Protein AF-A0A6J2U3N4-F1 (afdb_monomer_lite)

Secondary structure (DSSP, 8-state):
----------HHHHHHHHHHT-SSHHHHHHHHHTT-SSHHHHHHHHTT-PPP------SS---TTTTTPBPTTT--BSS-GGG--SPPPPTT--TTT--SSS-GGG-TT----SS--TT-

Sequence (120 aa):
MTLSREINVDDDELLDQMIEGIPLESLRVQARIQCFSDPTHMLRAFANVRLPVRPKMSDGPENKYEDNVRCANCNCRGHFANVCKKAKRERGSCYACGKLGHLVAQCPERKSVVKNNYNA

Structure (mmCIF, N/CA/C/O backbone):
data_AF-A0A6J2U3N4-F1
#
_entry.id   AF-A0A6J2U3N4-F1
#
loop_
_atom_site.group_PDB
_atom_site.id
_atom_site.type_symbol
_atom_site.label_atom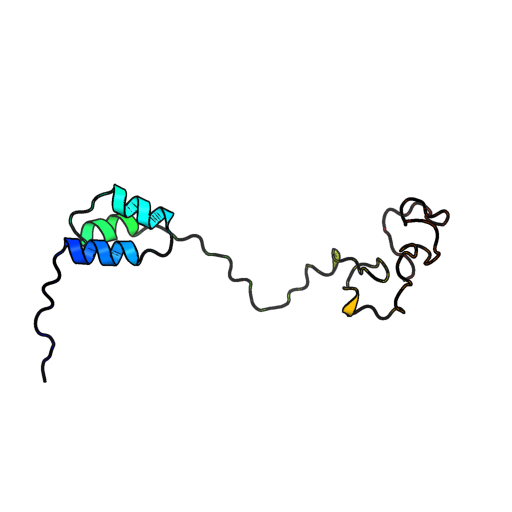_id
_atom_site.label_alt_id
_atom_site.label_comp_id
_atom_site.label_asym_id
_atom_site.label_entity_id
_atom_site.label_seq_id
_atom_site.pdbx_PDB_ins_code
_atom_site.Cartn_x
_atom_site.Cartn_y
_atom_site.Cartn_z
_atom_site.occupancy
_atom_site.B_iso_or_equiv
_atom_site.auth_seq_id
_atom_site.auth_comp_id
_atom_site.auth_asym_id
_atom_site.auth_atom_id
_atom_site.pdbx_PDB_model_num
ATOM 1 N N . MET A 1 1 ? -4.480 -12.013 -47.779 1.00 41.34 1 MET A N 1
ATOM 2 C CA . MET A 1 1 ? -4.258 -10.623 -47.336 1.00 41.34 1 MET A CA 1
ATOM 3 C C . MET A 1 1 ? -3.067 -10.616 -46.393 1.00 41.34 1 MET A C 1
ATOM 5 O O . MET A 1 1 ? -3.218 -10.914 -45.218 1.00 41.34 1 MET A O 1
ATOM 9 N N . THR A 1 2 ? -1.867 -10.401 -46.923 1.00 47.88 2 THR A N 1
ATOM 10 C CA . THR A 1 2 ? -0.619 -10.334 -46.152 1.00 47.88 2 THR A CA 1
ATOM 11 C C . THR A 1 2 ? -0.406 -8.893 -45.688 1.00 47.88 2 THR A C 1
ATOM 13 O O . THR A 1 2 ? 0.280 -8.114 -46.337 1.00 47.88 2 THR A O 1
ATOM 16 N N . LEU A 1 3 ? -1.049 -8.523 -44.576 1.00 51.03 3 LEU A N 1
ATOM 17 C CA . LEU A 1 3 ? -0.894 -7.218 -43.910 1.00 51.03 3 LEU A CA 1
ATOM 18 C C . LEU A 1 3 ? 0.307 -7.191 -42.945 1.00 51.03 3 LEU A C 1
ATOM 20 O O . LEU A 1 3 ? 0.322 -6.424 -41.993 1.00 51.03 3 LEU A O 1
ATOM 24 N N . SER A 1 4 ? 1.326 -8.018 -43.168 1.00 55.69 4 SER A N 1
ATOM 25 C CA . SER A 1 4 ? 2.580 -7.974 -42.400 1.00 55.69 4 SER A CA 1
ATOM 26 C C . SER A 1 4 ? 3.597 -7.069 -43.094 1.00 55.69 4 SER A C 1
ATOM 28 O O . SER A 1 4 ? 4.758 -7.435 -43.258 1.00 55.69 4 SER A O 1
ATOM 30 N N . ARG A 1 5 ? 3.133 -5.915 -43.585 1.00 55.25 5 ARG A N 1
ATOM 31 C CA . ARG A 1 5 ? 3.989 -4.905 -44.199 1.00 55.25 5 ARG A CA 1
ATOM 32 C C . ARG A 1 5 ? 4.690 -4.160 -43.062 1.00 55.25 5 ARG A C 1
ATOM 34 O O . ARG A 1 5 ? 4.094 -3.298 -42.431 1.00 55.25 5 ARG A O 1
ATOM 41 N N . GLU A 1 6 ? 5.914 -4.609 -42.787 1.00 60.97 6 GLU A N 1
ATOM 42 C CA . GLU A 1 6 ? 7.063 -3.808 -42.347 1.00 60.97 6 GLU A CA 1
ATOM 43 C C . GLU A 1 6 ? 6.738 -2.640 -41.402 1.00 60.97 6 GLU A C 1
ATOM 45 O O . GLU A 1 6 ? 6.713 -1.477 -41.798 1.00 60.97 6 GLU A O 1
ATOM 50 N N . ILE A 1 7 ? 6.513 -2.959 -40.123 1.00 64.69 7 ILE A N 1
ATOM 51 C CA . ILE A 1 7 ? 6.514 -1.947 -39.066 1.00 64.69 7 ILE A CA 1
ATOM 52 C C . ILE A 1 7 ? 7.969 -1.491 -38.906 1.00 64.69 7 ILE A C 1
ATOM 54 O O . ILE A 1 7 ? 8.775 -2.172 -38.276 1.00 64.69 7 ILE A O 1
ATOM 58 N N . ASN A 1 8 ? 8.322 -0.384 -39.554 1.00 64.38 8 ASN A N 1
ATOM 59 C CA . ASN A 1 8 ? 9.590 0.303 -39.345 1.00 64.38 8 ASN A CA 1
ATOM 60 C C . ASN A 1 8 ? 9.448 1.155 -38.078 1.00 64.38 8 ASN A C 1
ATOM 62 O O . ASN A 1 8 ? 9.159 2.346 -38.157 1.00 64.38 8 ASN A O 1
ATOM 66 N N . VAL A 1 9 ? 9.502 0.492 -36.920 1.00 75.88 9 VAL A N 1
ATOM 67 C CA . VAL A 1 9 ? 9.627 1.176 -35.630 1.00 75.88 9 VAL A CA 1
ATOM 68 C C . VAL A 1 9 ? 11.103 1.486 -35.460 1.00 75.88 9 VAL A C 1
ATOM 70 O O . VAL A 1 9 ? 11.925 0.572 -35.525 1.00 75.88 9 VAL A O 1
ATOM 73 N N . ASP A 1 10 ? 11.419 2.763 -35.285 1.00 84.81 10 ASP A N 1
ATOM 74 C CA . ASP A 1 10 ? 12.768 3.191 -34.940 1.00 84.81 10 ASP A CA 1
ATOM 75 C C . ASP A 1 10 ? 13.185 2.568 -33.597 1.00 84.81 10 ASP A C 1
ATOM 77 O O . ASP A 1 10 ? 12.355 2.412 -32.696 1.00 84.81 10 ASP A O 1
ATOM 81 N N . ASP A 1 11 ? 14.455 2.187 -33.456 1.00 85.69 11 ASP A N 1
ATOM 82 C CA . ASP A 1 11 ? 14.945 1.536 -32.238 1.00 85.69 11 ASP A CA 1
ATOM 83 C C . ASP A 1 11 ? 14.730 2.409 -30.985 1.00 85.69 11 ASP A C 1
ATOM 85 O O . ASP A 1 11 ? 14.480 1.865 -29.908 1.00 85.69 11 ASP A O 1
ATOM 89 N N . ASP A 1 12 ? 14.746 3.741 -31.118 1.00 85.38 12 ASP A N 1
ATOM 90 C CA . ASP A 1 12 ? 14.476 4.687 -30.027 1.00 85.38 12 ASP A CA 1
ATOM 91 C C . ASP A 1 12 ? 12.994 4.663 -29.611 1.00 85.38 12 ASP A C 1
ATOM 93 O O . ASP A 1 12 ? 12.668 4.618 -28.422 1.00 85.38 12 ASP A O 1
ATOM 97 N N . GLU A 1 13 ? 12.080 4.573 -30.585 1.00 88.06 13 GLU A N 1
ATOM 98 C CA . GLU A 1 13 ? 10.640 4.444 -30.329 1.00 88.06 13 GLU A CA 1
ATOM 99 C C . GLU A 1 13 ? 10.309 3.090 -29.682 1.00 88.06 13 GLU A C 1
ATOM 101 O O . GLU A 1 13 ? 9.501 3.010 -28.752 1.00 88.06 13 GLU A O 1
ATOM 106 N N . LEU A 1 14 ? 10.980 2.020 -30.117 1.00 89.06 14 LEU A N 1
ATOM 107 C CA . LEU A 1 14 ? 10.850 0.702 -29.502 1.00 89.06 14 LEU A CA 1
ATOM 108 C C . LEU A 1 14 ? 11.369 0.709 -28.056 1.00 89.06 14 LEU A C 1
ATOM 110 O O . LEU A 1 14 ? 10.740 0.128 -27.168 1.00 89.06 14 LEU A O 1
ATOM 114 N N . LEU A 1 15 ? 12.489 1.385 -27.798 1.00 90.50 15 LEU A N 1
ATOM 115 C CA . LEU A 1 15 ? 13.055 1.533 -26.460 1.00 90.50 15 LEU A CA 1
ATOM 116 C C . LEU A 1 15 ? 12.125 2.302 -25.518 1.00 90.50 15 LEU A C 1
ATOM 118 O O . LEU A 1 15 ? 11.925 1.854 -24.386 1.00 90.50 15 LEU A O 1
ATOM 122 N N . ASP A 1 16 ? 11.519 3.405 -25.964 1.00 89.25 16 ASP A N 1
ATOM 123 C CA . ASP A 1 16 ? 10.576 4.164 -25.135 1.00 89.25 16 ASP A CA 1
ATOM 124 C C . ASP A 1 16 ? 9.344 3.319 -24.779 1.00 89.25 16 ASP A C 1
ATOM 126 O O . ASP A 1 16 ? 9.009 3.182 -23.598 1.00 89.25 16 ASP A O 1
ATOM 130 N N . GLN A 1 17 ? 8.763 2.614 -25.756 1.00 88.62 17 GLN A N 1
ATOM 131 C CA . GLN A 1 17 ? 7.638 1.700 -25.519 1.00 88.62 17 GLN A CA 1
ATOM 132 C C . GLN A 1 17 ? 7.989 0.582 -24.520 1.00 88.62 17 GLN A C 1
ATOM 134 O O . GLN A 1 17 ? 7.182 0.225 -23.653 1.00 88.62 17 GLN A O 1
ATOM 139 N N . MET A 1 18 ? 9.207 0.033 -24.592 1.00 89.75 18 MET A N 1
ATOM 140 C CA . MET A 1 18 ? 9.684 -0.977 -23.640 1.00 89.75 18 MET A CA 1
ATOM 141 C C . MET A 1 18 ? 9.870 -0.405 -22.231 1.00 89.75 18 MET A C 1
ATOM 143 O O . MET A 1 18 ? 9.541 -1.074 -21.247 1.00 89.75 18 MET A O 1
ATOM 147 N N . ILE A 1 19 ? 10.373 0.826 -22.119 1.00 91.56 19 ILE A N 1
ATOM 148 C CA . ILE A 1 19 ? 10.546 1.527 -20.845 1.00 91.56 19 ILE A CA 1
ATOM 149 C C . ILE A 1 19 ? 9.179 1.820 -20.210 1.00 91.56 19 ILE A C 1
ATOM 151 O O . ILE A 1 19 ? 8.982 1.545 -19.022 1.00 91.56 19 ILE A O 1
ATOM 155 N N . GLU A 1 20 ? 8.206 2.317 -20.976 1.00 90.56 20 GLU A N 1
ATOM 156 C CA . GLU A 1 20 ? 6.850 2.577 -20.477 1.00 90.56 20 GLU A CA 1
ATOM 157 C C . GLU A 1 20 ? 6.181 1.309 -19.922 1.00 90.56 20 GLU A C 1
ATOM 159 O O . GLU A 1 20 ? 5.547 1.352 -18.857 1.00 90.56 20 GLU A O 1
ATOM 164 N N . GLY A 1 21 ? 6.423 0.164 -20.569 1.00 88.88 21 GLY A N 1
ATOM 165 C CA . GLY A 1 21 ? 5.928 -1.154 -20.165 1.00 88.88 21 GLY A CA 1
ATOM 166 C C . GLY A 1 21 ? 6.472 -1.695 -18.834 1.00 88.88 21 GLY A C 1
ATOM 167 O O . GLY A 1 21 ? 5.941 -2.682 -18.316 1.00 88.88 21 GLY A O 1
ATOM 168 N N . ILE A 1 22 ? 7.496 -1.075 -18.232 1.00 90.81 22 ILE A N 1
ATOM 169 C CA . ILE A 1 22 ? 8.050 -1.520 -16.946 1.00 90.81 22 ILE A CA 1
ATOM 170 C C . ILE A 1 22 ? 7.045 -1.233 -15.811 1.00 90.81 22 ILE A C 1
ATOM 172 O O . ILE A 1 22 ? 6.693 -0.076 -15.574 1.00 90.81 22 ILE A O 1
ATOM 176 N N . PRO A 1 23 ? 6.614 -2.249 -15.033 1.00 86.62 23 PRO A N 1
ATOM 177 C CA . PRO A 1 23 ? 5.559 -2.088 -14.026 1.00 86.62 23 PRO A CA 1
ATOM 178 C C . PRO A 1 23 ? 6.001 -1.334 -12.761 1.00 86.62 23 PRO A C 1
ATOM 180 O O . PRO A 1 23 ? 5.157 -0.881 -11.987 1.00 86.62 23 PRO A O 1
ATOM 183 N N . LEU A 1 24 ? 7.308 -1.231 -12.504 1.00 87.94 24 LEU A N 1
ATOM 184 C CA . LEU A 1 24 ? 7.858 -0.495 -11.365 1.00 87.94 24 LEU A CA 1
ATOM 185 C C . LEU A 1 24 ? 8.455 0.828 -11.828 1.00 87.94 24 LEU A C 1
ATOM 187 O O . LEU A 1 24 ? 9.449 0.832 -12.550 1.00 87.94 24 LEU A O 1
ATOM 191 N N . GLU A 1 25 ? 7.918 1.934 -11.312 1.00 90.38 25 GLU A N 1
ATOM 192 C CA . GLU A 1 25 ? 8.388 3.286 -11.640 1.00 90.38 25 GLU A CA 1
ATOM 193 C C . GLU A 1 25 ? 9.891 3.457 -11.385 1.00 90.38 25 GLU A C 1
ATOM 195 O O . GLU A 1 25 ? 10.608 4.016 -12.203 1.00 90.38 25 GLU A O 1
ATOM 200 N N . SER A 1 26 ? 10.413 2.906 -10.287 1.00 90.69 26 SER A N 1
ATOM 201 C CA . SER A 1 26 ? 11.844 3.004 -9.978 1.00 90.69 26 SER A CA 1
ATOM 202 C C . SER A 1 26 ? 12.727 2.346 -11.043 1.00 90.69 26 SER A C 1
ATOM 204 O O . SER A 1 26 ? 13.771 2.892 -11.388 1.00 90.69 26 SER A O 1
ATOM 206 N N . LEU A 1 27 ? 12.301 1.202 -11.591 1.00 91.19 27 LEU A N 1
ATOM 207 C CA . LEU A 1 27 ? 13.031 0.524 -12.665 1.00 91.19 27 LEU A CA 1
ATOM 208 C C . LEU A 1 27 ? 12.848 1.238 -14.007 1.00 91.19 27 LEU A C 1
ATOM 210 O O . LEU A 1 27 ? 13.787 1.284 -14.795 1.00 91.19 27 LEU A O 1
ATOM 214 N N . ARG A 1 28 ? 11.678 1.843 -14.242 1.00 93.06 28 ARG A N 1
ATOM 215 C CA . ARG A 1 28 ? 11.425 2.691 -15.411 1.00 93.06 28 ARG A CA 1
ATOM 216 C C . ARG A 1 28 ? 12.343 3.910 -15.428 1.00 93.06 28 ARG A C 1
ATOM 218 O O . ARG A 1 28 ? 13.025 4.160 -16.417 1.00 93.06 28 ARG A O 1
ATOM 225 N N . VAL A 1 29 ? 12.405 4.639 -14.316 1.00 91.94 29 VAL A N 1
ATOM 226 C CA . VAL A 1 29 ? 13.295 5.795 -14.144 1.00 91.94 29 VAL A CA 1
ATOM 227 C C . VAL A 1 29 ? 14.755 5.378 -14.315 1.00 91.94 29 VAL A C 1
ATOM 229 O O . VAL A 1 29 ? 15.507 6.058 -15.007 1.00 91.94 29 VAL A O 1
ATOM 232 N N . GLN A 1 30 ? 15.151 4.232 -13.752 1.00 91.88 30 GLN A N 1
ATOM 233 C CA . GLN A 1 30 ? 16.498 3.697 -13.936 1.00 91.88 30 GLN A CA 1
ATOM 234 C C . GLN A 1 30 ? 16.810 3.402 -15.411 1.00 91.88 30 GLN A C 1
ATOM 236 O O . GLN A 1 30 ? 17.890 3.760 -15.875 1.00 91.88 30 GLN A O 1
ATOM 241 N N . ALA A 1 31 ? 15.877 2.799 -16.153 1.00 90.94 31 ALA A N 1
ATOM 242 C CA . ALA A 1 31 ? 16.058 2.522 -17.575 1.00 90.94 31 ALA A CA 1
ATOM 243 C C . ALA A 1 31 ? 16.200 3.813 -18.404 1.00 90.94 31 ALA A C 1
ATOM 245 O O . ALA A 1 31 ? 17.068 3.875 -19.271 1.00 90.94 31 ALA A O 1
ATOM 246 N N . ARG A 1 32 ? 15.439 4.872 -18.075 1.00 91.44 32 ARG A N 1
ATOM 247 C CA . ARG A 1 32 ? 15.575 6.202 -18.706 1.00 91.44 32 ARG A CA 1
ATOM 248 C C . ARG A 1 32 ? 16.937 6.844 -18.449 1.00 91.44 32 ARG A C 1
ATOM 250 O O . ARG A 1 32 ? 17.523 7.409 -19.360 1.00 91.44 32 ARG A O 1
ATOM 257 N N . ILE A 1 33 ? 17.458 6.745 -17.225 1.00 92.38 33 ILE A N 1
ATOM 258 C CA . ILE A 1 33 ? 18.764 7.325 -16.856 1.00 92.38 33 ILE A CA 1
ATOM 259 C C . ILE A 1 33 ? 19.925 6.589 -17.540 1.00 92.38 33 ILE A C 1
ATOM 261 O O . ILE A 1 33 ? 20.969 7.182 -17.797 1.00 92.38 33 ILE A O 1
ATOM 265 N N . GLN A 1 34 ? 19.760 5.295 -17.820 1.00 89.44 34 GLN A N 1
ATOM 266 C CA . GLN A 1 34 ? 20.798 4.470 -18.436 1.00 89.44 34 GLN A CA 1
ATOM 267 C C . GLN A 1 34 ? 20.939 4.674 -19.954 1.00 89.44 34 GLN A C 1
ATOM 269 O O . GLN A 1 34 ? 21.922 4.185 -20.504 1.00 89.44 34 GLN A O 1
ATOM 274 N N . CYS A 1 35 ? 20.020 5.407 -20.602 1.00 87.44 35 CYS A N 1
ATOM 275 C CA . CYS A 1 35 ? 20.092 5.823 -22.012 1.00 87.44 35 CYS A CA 1
ATOM 276 C C . CYS A 1 35 ? 20.564 4.711 -22.969 1.00 87.44 35 CYS A C 1
ATOM 278 O O . CYS A 1 35 ? 21.555 4.873 -23.684 1.00 87.44 35 CYS A O 1
ATOM 280 N N . PHE A 1 36 ? 19.894 3.556 -22.958 1.00 88.75 36 PHE A N 1
ATOM 281 C CA . PHE A 1 36 ? 20.215 2.473 -23.890 1.00 88.75 36 PHE A CA 1
ATOM 282 C C . PHE A 1 36 ? 19.995 2.924 -25.332 1.00 88.75 36 PHE A C 1
ATOM 284 O O . PHE A 1 36 ? 19.004 3.579 -25.614 1.00 88.75 36 PHE A O 1
ATOM 291 N N . SER A 1 37 ? 20.905 2.552 -26.229 1.00 88.00 37 SER A N 1
ATOM 292 C CA . SER A 1 37 ? 20.804 2.860 -27.666 1.00 88.00 37 SER A CA 1
ATOM 293 C C . SER A 1 37 ? 20.302 1.679 -28.495 1.00 88.00 37 SER A C 1
ATOM 295 O O . SER A 1 37 ? 20.113 1.812 -29.693 1.00 88.00 37 SER A O 1
ATOM 297 N N . ASP A 1 38 ? 20.154 0.507 -27.872 1.00 91.00 38 ASP A N 1
ATOM 298 C CA . ASP A 1 38 ? 19.769 -0.723 -28.554 1.00 91.00 38 ASP A CA 1
ATOM 299 C C . ASP A 1 38 ? 18.851 -1.564 -27.645 1.00 91.00 38 ASP A C 1
ATOM 301 O O . ASP A 1 38 ? 19.193 -1.797 -26.470 1.00 91.00 38 ASP A O 1
ATOM 305 N N . PRO A 1 39 ? 17.700 -2.044 -28.149 1.00 89.44 39 PRO A N 1
ATOM 306 C CA . PRO A 1 39 ? 16.724 -2.797 -27.360 1.00 89.44 39 PRO A CA 1
ATOM 307 C C . PRO A 1 39 ? 17.303 -4.100 -26.797 1.00 89.44 39 PRO A C 1
ATOM 309 O O . PRO A 1 39 ? 16.946 -4.527 -25.693 1.00 89.44 39 PRO A O 1
ATOM 312 N N . THR A 1 40 ? 18.259 -4.723 -27.491 1.00 90.94 40 THR A N 1
ATOM 313 C CA . THR A 1 40 ? 18.887 -5.964 -27.017 1.00 90.94 40 THR A CA 1
ATOM 314 C C . THR A 1 40 ? 19.771 -5.732 -25.790 1.00 90.94 40 THR A C 1
ATOM 316 O O . THR A 1 40 ? 19.793 -6.555 -24.867 1.00 90.94 40 THR A O 1
ATOM 319 N N . HIS A 1 41 ? 20.456 -4.586 -25.730 1.00 91.12 41 HIS A N 1
ATOM 320 C CA . HIS A 1 41 ? 21.272 -4.197 -24.581 1.00 91.12 41 HIS A CA 1
ATOM 321 C C . HIS A 1 41 ? 20.411 -3.923 -23.348 1.00 91.12 41 HIS A C 1
ATOM 323 O O . HIS A 1 41 ? 20.762 -4.364 -22.250 1.00 91.12 41 HIS A O 1
ATOM 329 N N . MET A 1 42 ? 19.264 -3.266 -23.536 1.00 89.88 42 MET A N 1
ATOM 330 C CA . MET A 1 42 ? 18.294 -3.005 -22.472 1.00 89.88 42 MET A CA 1
ATOM 331 C C . MET A 1 42 ? 17.738 -4.318 -21.895 1.00 89.88 42 MET A C 1
ATOM 333 O O . MET A 1 42 ? 17.802 -4.542 -20.683 1.00 89.88 42 MET A O 1
ATOM 337 N N . LEU A 1 43 ? 17.326 -5.259 -22.754 1.00 89.06 43 LEU A N 1
ATOM 338 C CA . LEU A 1 43 ? 16.877 -6.590 -22.326 1.00 89.06 43 LEU A CA 1
ATOM 339 C C . LEU A 1 43 ? 17.951 -7.346 -21.537 1.00 89.06 43 LEU A C 1
ATOM 341 O O . LEU A 1 43 ? 17.659 -7.952 -20.505 1.00 89.06 43 LEU A O 1
ATOM 345 N N . ARG A 1 44 ? 19.209 -7.290 -21.985 1.00 91.88 44 ARG A N 1
ATOM 346 C CA . ARG A 1 44 ? 20.324 -7.953 -21.299 1.00 91.88 44 ARG A CA 1
ATOM 347 C C . ARG A 1 44 ? 20.610 -7.341 -19.927 1.00 91.88 44 ARG A C 1
ATOM 349 O O . ARG A 1 44 ? 20.879 -8.086 -18.986 1.00 91.88 44 ARG A O 1
ATOM 356 N N . ALA A 1 45 ? 20.546 -6.015 -19.804 1.00 88.62 45 ALA A N 1
ATOM 357 C CA . ALA A 1 45 ? 20.784 -5.312 -18.545 1.00 88.62 45 ALA A CA 1
ATOM 358 C C . ALA A 1 45 ? 19.727 -5.654 -17.481 1.00 88.62 45 ALA A C 1
ATOM 360 O O . ALA A 1 45 ? 20.058 -5.802 -16.304 1.00 88.62 45 ALA A O 1
ATOM 361 N N . PHE A 1 46 ? 18.472 -5.849 -17.896 1.00 88.94 46 PHE A N 1
ATOM 362 C CA . PHE A 1 46 ? 17.357 -6.145 -16.993 1.00 88.94 46 PHE A CA 1
ATOM 363 C C . PHE A 1 46 ? 17.010 -7.639 -16.881 1.00 88.94 46 PHE A C 1
ATOM 365 O O . PHE A 1 46 ? 16.158 -7.997 -16.070 1.00 88.94 46 PHE A O 1
ATOM 372 N N . ALA A 1 47 ? 17.702 -8.529 -17.602 1.00 89.38 47 ALA A N 1
ATOM 373 C CA . ALA A 1 47 ? 17.400 -9.966 -17.658 1.00 89.38 47 ALA A CA 1
ATOM 374 C C . ALA A 1 47 ? 17.338 -10.662 -16.283 1.00 89.38 47 ALA A C 1
ATOM 376 O O . ALA A 1 47 ? 16.573 -11.605 -16.093 1.00 89.38 47 ALA A O 1
ATOM 377 N N . ASN A 1 48 ? 18.128 -10.190 -15.315 1.00 89.31 48 ASN A N 1
ATOM 378 C CA . ASN A 1 48 ? 18.200 -10.761 -13.965 1.00 89.31 48 ASN A CA 1
ATOM 379 C C . ASN A 1 48 ? 17.462 -9.931 -12.905 1.00 89.31 48 ASN A C 1
ATOM 381 O O . ASN A 1 48 ? 17.499 -10.270 -11.719 1.00 89.31 48 ASN A O 1
ATOM 385 N N . VAL A 1 49 ? 16.798 -8.842 -13.298 1.00 86.38 49 VAL A N 1
ATOM 386 C CA . VAL A 1 49 ? 16.060 -7.994 -12.364 1.00 86.38 49 VAL A CA 1
ATOM 387 C C . VAL A 1 49 ? 14.775 -8.708 -11.967 1.00 86.38 49 VAL A C 1
ATOM 389 O O . VAL A 1 49 ? 13.861 -8.908 -12.763 1.00 86.38 49 VAL A O 1
ATOM 392 N N . ARG A 1 50 ? 14.701 -9.109 -10.698 1.00 85.00 50 ARG A N 1
ATOM 393 C CA . ARG A 1 50 ? 13.505 -9.725 -10.128 1.00 85.00 50 ARG A CA 1
ATOM 394 C C . ARG A 1 50 ? 12.624 -8.650 -9.520 1.00 85.00 50 ARG A C 1
ATOM 396 O O . ARG A 1 50 ? 13.027 -7.968 -8.581 1.00 85.00 50 ARG A O 1
ATOM 403 N N . LEU A 1 51 ? 11.403 -8.536 -10.030 1.00 81.19 51 LEU A N 1
ATOM 404 C CA . LEU A 1 51 ? 10.381 -7.723 -9.385 1.00 81.19 51 LEU A CA 1
ATOM 405 C C . LEU A 1 51 ? 10.086 -8.319 -7.997 1.00 81.19 51 LEU A C 1
ATOM 407 O O . LEU A 1 51 ? 10.030 -9.547 -7.863 1.00 81.19 51 LEU A O 1
ATOM 411 N N . PRO A 1 52 ? 9.881 -7.487 -6.962 1.00 77.81 52 PRO A N 1
ATOM 412 C CA . PRO A 1 52 ? 9.432 -7.979 -5.680 1.00 77.81 52 PRO A CA 1
ATOM 413 C C . PRO A 1 52 ? 8.078 -8.647 -5.902 1.00 77.81 52 PRO A C 1
ATOM 415 O O . PRO A 1 52 ? 7.113 -8.019 -6.345 1.00 77.81 52 PRO A O 1
ATOM 418 N N . VAL A 1 53 ? 8.018 -9.945 -5.612 1.00 76.00 53 VAL A N 1
ATOM 419 C CA . VAL A 1 53 ? 6.756 -10.671 -5.571 1.00 76.00 53 VAL A CA 1
ATOM 420 C C . VAL A 1 53 ? 5.949 -10.011 -4.465 1.00 76.00 53 VAL A C 1
ATOM 422 O O . VAL A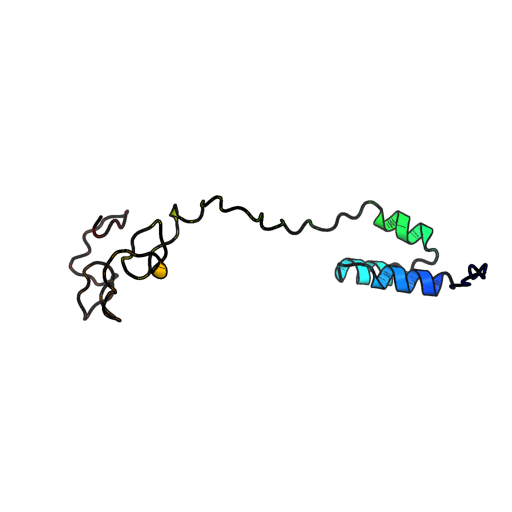 1 53 ? 6.262 -10.171 -3.286 1.00 76.00 53 VAL A O 1
ATOM 425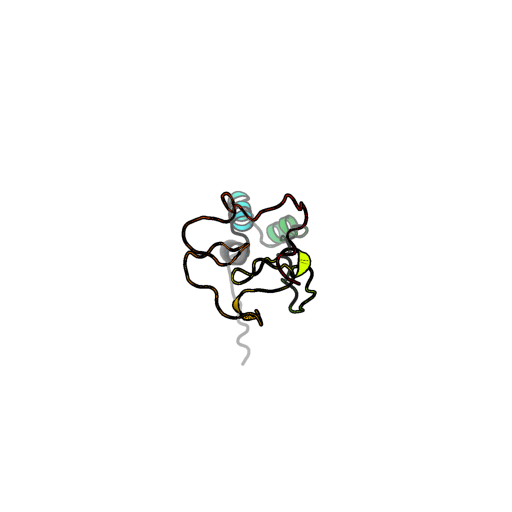 N N . ARG A 1 54 ? 4.917 -9.239 -4.828 1.00 65.56 54 ARG A N 1
ATOM 426 C CA . ARG A 1 54 ? 3.873 -8.920 -3.856 1.00 65.56 54 ARG A CA 1
ATOM 427 C C . ARG A 1 54 ? 3.361 -10.277 -3.390 1.00 65.56 54 ARG A C 1
ATOM 429 O O . ARG A 1 54 ? 2.939 -11.046 -4.260 1.00 65.56 54 ARG A O 1
ATOM 436 N N . PRO A 1 55 ? 3.447 -10.622 -2.094 1.00 60.53 55 PRO A N 1
ATOM 437 C CA . PRO A 1 55 ? 2.860 -11.864 -1.633 1.00 60.53 55 PRO A CA 1
ATOM 438 C C . PRO A 1 55 ? 1.406 -11.821 -2.086 1.00 60.53 55 PRO A C 1
ATOM 440 O O . PRO A 1 55 ? 0.667 -10.903 -1.720 1.00 60.53 55 PRO A O 1
ATOM 443 N N . LYS A 1 56 ? 1.022 -12.750 -2.971 1.00 57.81 56 LYS A N 1
ATOM 444 C CA . LYS A 1 56 ? -0.391 -12.967 -3.240 1.00 57.81 56 LYS A CA 1
ATOM 445 C C . LYS A 1 56 ? -0.976 -13.289 -1.877 1.00 57.81 56 LYS A C 1
ATOM 447 O O . LYS A 1 56 ? -0.557 -14.263 -1.256 1.00 57.81 56 LYS A O 1
ATOM 452 N N . MET A 1 57 ? -1.846 -12.412 -1.386 1.00 55.56 57 MET A N 1
ATOM 453 C CA . MET A 1 57 ? -2.709 -12.725 -0.260 1.00 55.56 57 MET A CA 1
ATOM 454 C C . MET A 1 57 ? -3.439 -13.982 -0.715 1.00 55.56 57 MET A C 1
ATOM 456 O O . MET A 1 57 ? -4.216 -13.922 -1.660 1.00 55.56 57 MET A O 1
ATOM 460 N N . SER A 1 58 ? -3.036 -15.136 -0.197 1.00 56.47 58 SER A N 1
ATOM 461 C CA . SER A 1 58 ? -3.621 -16.402 -0.591 1.00 56.47 58 SER A CA 1
ATOM 462 C C . SER A 1 58 ? -5.099 -16.341 -0.242 1.00 56.47 58 SER A C 1
ATOM 464 O O . SER A 1 58 ? -5.448 -16.187 0.929 1.00 56.47 58 SER A O 1
ATOM 466 N N . ASP A 1 59 ? -5.949 -16.447 -1.257 1.00 60.31 59 ASP A N 1
ATOM 467 C CA . ASP A 1 59 ? -7.352 -16.800 -1.116 1.00 60.31 59 ASP A CA 1
ATOM 468 C C . ASP A 1 59 ? -7.441 -18.159 -0.391 1.00 60.31 59 ASP A C 1
ATOM 470 O O . ASP A 1 59 ? -7.309 -19.219 -0.998 1.00 60.31 59 ASP A O 1
ATOM 474 N N . GLY A 1 60 ? -7.581 -18.129 0.938 1.00 51.59 60 GLY A N 1
ATOM 475 C CA . GLY A 1 60 ? -7.725 -19.313 1.789 1.00 51.59 60 GLY A CA 1
ATOM 476 C C . GLY A 1 60 ? -7.651 -18.961 3.283 1.00 51.59 60 GLY A C 1
ATOM 477 O O . GLY A 1 60 ? -6.660 -18.365 3.709 1.00 51.59 60 GLY A O 1
ATOM 478 N N . PRO A 1 61 ? -8.671 -19.289 4.105 1.00 52.44 61 PRO A N 1
ATOM 479 C CA . PRO A 1 61 ? -8.754 -18.829 5.483 1.00 52.44 61 PRO A CA 1
ATOM 480 C C . PRO A 1 61 ? -7.937 -19.751 6.392 1.00 52.44 61 PRO A C 1
ATOM 482 O O . PRO A 1 61 ? -8.482 -20.631 7.052 1.00 52.44 61 PRO A O 1
ATOM 485 N N . GLU A 1 62 ? -6.621 -19.561 6.461 1.00 51.78 62 GLU A N 1
ATOM 486 C CA . GLU A 1 62 ? -5.858 -20.115 7.580 1.00 51.78 62 GLU A CA 1
ATOM 487 C C . GLU A 1 62 ? -5.906 -19.105 8.731 1.00 51.78 62 GLU A C 1
ATOM 489 O O . GLU A 1 62 ? -5.180 -18.111 8.773 1.00 51.78 62 GLU A O 1
ATOM 494 N N . ASN A 1 63 ? -6.863 -19.338 9.629 1.00 57.59 63 ASN A N 1
ATOM 495 C CA . ASN A 1 63 ? -7.342 -18.438 10.675 1.00 57.59 63 ASN A CA 1
ATOM 496 C C . ASN A 1 63 ? -6.336 -18.240 11.831 1.00 57.59 63 ASN A C 1
ATOM 498 O O . ASN A 1 63 ? -6.647 -18.401 13.006 1.00 57.59 63 ASN A O 1
ATOM 502 N N . LYS A 1 64 ? -5.092 -17.860 11.523 1.00 52.66 64 LYS A N 1
ATOM 503 C CA . LYS A 1 64 ? -4.063 -17.523 12.525 1.00 52.66 64 LYS A CA 1
ATOM 504 C C . LYS A 1 64 ? -4.293 -16.163 13.196 1.00 52.66 64 LYS A C 1
ATOM 506 O O . LYS A 1 64 ? -3.587 -15.820 14.141 1.00 52.66 64 LYS A O 1
ATOM 511 N N . TYR A 1 65 ? -5.290 -15.397 12.741 1.00 52.75 65 TYR A N 1
ATOM 512 C CA . TYR A 1 65 ? -5.662 -14.102 13.321 1.00 52.75 65 TYR A CA 1
ATOM 513 C C . TYR A 1 65 ? -6.768 -14.188 14.389 1.00 52.75 65 TYR A C 1
ATOM 515 O O . TYR A 1 65 ? -7.028 -13.196 15.073 1.00 52.75 65 TYR A O 1
ATOM 523 N N . GLU A 1 66 ? -7.388 -15.358 14.592 1.00 57.69 66 GLU A N 1
ATOM 524 C CA . GLU A 1 66 ? -8.427 -15.527 15.619 1.00 57.69 66 GLU A CA 1
ATOM 525 C C . GLU A 1 66 ? -7.875 -15.486 17.048 1.00 57.69 66 GLU A C 1
ATOM 527 O O . GLU A 1 66 ? -8.553 -15.002 17.950 1.00 57.69 66 GLU A O 1
ATOM 532 N N . ASP A 1 67 ? -6.624 -15.882 17.284 1.00 61.28 67 ASP A N 1
ATOM 533 C CA . ASP A 1 67 ? -6.088 -15.892 18.654 1.00 61.28 67 ASP A CA 1
ATOM 534 C C . ASP A 1 67 ? -5.848 -14.473 19.220 1.00 61.28 67 ASP A C 1
ATOM 536 O O . ASP A 1 67 ? -6.026 -14.216 20.417 1.00 61.28 67 ASP A O 1
ATOM 540 N N . ASN A 1 68 ? -5.512 -13.508 18.352 1.00 69.19 68 ASN A N 1
ATOM 541 C CA . ASN A 1 68 ? -5.208 -12.132 18.762 1.00 69.19 68 ASN A CA 1
ATOM 542 C C . ASN A 1 68 ? -6.357 -11.136 18.560 1.00 69.19 68 ASN A C 1
ATOM 544 O O . ASN A 1 68 ? -6.306 -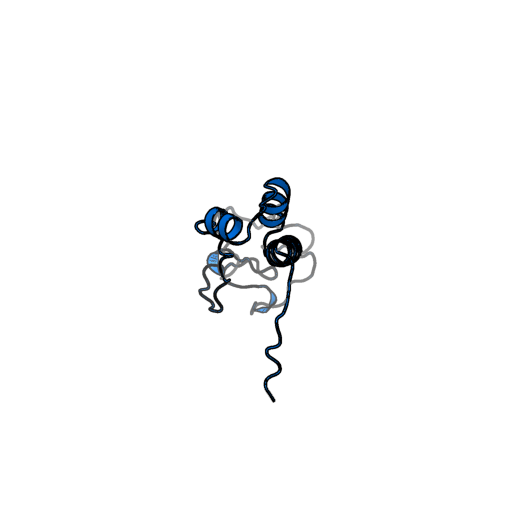10.040 19.128 1.00 69.19 68 ASN A O 1
ATOM 548 N N . VAL A 1 69 ? -7.411 -11.485 17.814 1.00 83.12 69 VAL A N 1
ATOM 549 C CA . VAL A 1 69 ? -8.584 -10.610 17.696 1.00 83.12 69 VAL A CA 1
ATOM 550 C C . VAL A 1 69 ? -9.372 -10.598 19.004 1.00 83.12 69 VAL A C 1
ATOM 552 O O . VAL A 1 69 ? -9.745 -11.644 19.530 1.00 83.12 69 VAL A O 1
ATOM 555 N N . ARG A 1 70 ? -9.650 -9.401 19.537 1.00 84.25 70 ARG A N 1
ATOM 556 C CA . ARG A 1 70 ? -10.561 -9.208 20.673 1.00 84.25 70 ARG A CA 1
ATOM 557 C C . ARG A 1 70 ? -11.899 -8.659 20.206 1.00 84.25 70 ARG A C 1
ATOM 559 O O . ARG A 1 70 ? -11.970 -7.658 19.497 1.00 84.25 70 ARG A O 1
ATOM 566 N N . CYS A 1 71 ? -12.969 -9.273 20.681 1.00 85.88 71 CYS A N 1
ATOM 567 C CA . CYS A 1 71 ? -14.328 -8.852 20.410 1.00 85.88 71 CYS A CA 1
ATOM 568 C C . CYS A 1 71 ? -14.636 -7.497 21.070 1.00 85.88 71 CYS A C 1
ATOM 570 O O . CYS A 1 71 ? -14.570 -7.366 22.289 1.00 85.88 71 CYS A O 1
ATOM 572 N N . ALA A 1 72 ? -15.069 -6.496 20.298 1.00 86.06 72 ALA A N 1
ATOM 573 C CA . ALA A 1 72 ? -15.445 -5.179 20.835 1.00 86.06 72 ALA A CA 1
ATOM 574 C C . ALA A 1 72 ? -16.764 -5.173 21.647 1.00 86.06 72 ALA A C 1
ATOM 576 O O . ALA A 1 72 ? -17.108 -4.165 22.267 1.00 86.06 72 ALA A O 1
ATOM 577 N N . ASN A 1 73 ? -17.513 -6.281 21.649 1.00 86.38 73 ASN A N 1
ATOM 578 C CA . ASN A 1 73 ? -18.721 -6.427 22.461 1.00 86.38 73 ASN A CA 1
ATOM 579 C C . ASN A 1 73 ? -18.420 -7.042 23.838 1.00 86.38 73 ASN A C 1
ATOM 581 O O . ASN A 1 73 ? -18.842 -6.507 24.854 1.00 86.38 73 ASN A O 1
ATOM 585 N N . CYS A 1 74 ? -17.670 -8.146 23.889 1.00 82.94 74 CYS A N 1
ATOM 586 C CA . CYS A 1 74 ? -17.443 -8.899 25.129 1.00 82.94 74 CYS A CA 1
ATOM 587 C C . CYS A 1 74 ? -15.984 -8.964 25.593 1.00 82.94 74 CYS A C 1
ATOM 589 O O . CYS A 1 74 ? -15.703 -9.557 26.628 1.00 82.94 74 CYS A O 1
ATOM 591 N N . ASN A 1 75 ? -15.054 -8.383 24.831 1.00 80.88 75 ASN A N 1
ATOM 592 C CA . ASN A 1 75 ? -13.615 -8.359 25.103 1.00 80.88 75 ASN A CA 1
ATOM 593 C C . ASN A 1 75 ? -12.929 -9.743 25.161 1.00 80.88 75 ASN A C 1
ATOM 595 O O . ASN A 1 75 ? -11.760 -9.828 25.545 1.00 80.88 75 ASN A O 1
ATOM 599 N N . CYS A 1 76 ? -13.623 -10.815 24.762 1.00 77.19 76 CYS A N 1
ATOM 600 C CA . CYS A 1 76 ? -13.059 -12.155 24.590 1.00 77.19 76 CYS A CA 1
ATOM 601 C C . CYS A 1 76 ? -12.215 -12.234 23.310 1.00 77.19 76 CYS A C 1
ATOM 603 O O . CYS A 1 76 ? -12.448 -11.485 22.359 1.00 77.19 76 CYS A O 1
ATOM 605 N N . ARG A 1 77 ? -11.253 -13.160 23.280 1.00 83.50 77 ARG A N 1
ATOM 606 C CA . ARG A 1 77 ? -10.457 -13.471 22.083 1.00 83.50 77 ARG A CA 1
ATOM 607 C C . ARG A 1 77 ? -11.189 -14.469 21.175 1.00 83.50 77 ARG A C 1
ATOM 609 O O . ARG A 1 77 ? -12.190 -15.048 21.600 1.00 83.50 77 ARG A O 1
ATOM 616 N N . GLY A 1 78 ? -10.726 -14.664 19.944 1.00 83.56 78 GLY A N 1
ATOM 617 C CA . GLY A 1 78 ? -11.267 -15.699 19.052 1.00 83.56 78 GLY A CA 1
ATOM 618 C C . GLY A 1 78 ? -12.369 -15.241 18.101 1.00 83.56 78 GLY A C 1
ATOM 619 O O . GLY A 1 78 ? -12.765 -16.017 17.245 1.00 83.56 78 GLY A O 1
ATOM 620 N N . HIS A 1 79 ? -12.914 -14.026 18.244 1.00 86.12 79 HIS A N 1
ATOM 621 C CA . HIS A 1 79 ? -13.994 -13.551 17.372 1.00 86.12 79 HIS A CA 1
ATOM 622 C C . HIS A 1 79 ? -14.129 -12.022 17.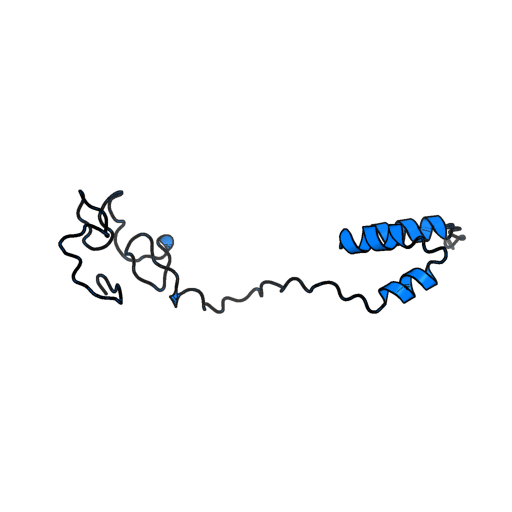328 1.00 86.12 79 HIS A C 1
ATOM 624 O O . HIS A 1 79 ? -13.717 -11.301 18.239 1.00 86.12 79 HIS A O 1
ATOM 630 N N . PHE A 1 80 ? -14.790 -11.527 16.279 1.00 87.00 80 PHE A N 1
ATOM 631 C CA . PHE A 1 80 ? -15.192 -10.126 16.132 1.00 87.00 80 PHE A CA 1
ATOM 632 C C . PHE A 1 80 ? -16.561 -9.850 16.772 1.00 87.00 80 PHE A C 1
ATOM 634 O O . PHE A 1 80 ? -17.382 -10.751 16.937 1.00 87.00 80 PHE A O 1
ATOM 641 N N . ALA A 1 81 ? -16.858 -8.577 17.061 1.00 85.81 81 ALA A N 1
ATOM 642 C CA . ALA A 1 81 ? -18.145 -8.161 17.634 1.00 85.81 81 ALA A CA 1
ATOM 643 C C . ALA A 1 81 ? -19.364 -8.577 16.793 1.00 85.81 81 ALA A C 1
ATOM 645 O O . ALA A 1 81 ? -20.414 -8.869 17.359 1.00 85.81 81 ALA A O 1
ATOM 646 N N . ASN A 1 82 ? -19.205 -8.673 15.471 1.00 85.69 82 ASN A N 1
ATOM 647 C CA . ASN A 1 82 ? -20.270 -9.078 14.552 1.00 85.69 82 ASN A CA 1
ATOM 648 C C . ASN A 1 82 ? -20.651 -10.564 14.677 1.00 85.69 82 ASN A C 1
ATOM 650 O O . ASN A 1 82 ? -21.776 -10.924 14.359 1.00 85.69 82 ASN A O 1
ATOM 654 N N . VAL A 1 83 ? -19.736 -11.412 15.160 1.00 85.81 83 VAL A N 1
ATOM 655 C CA . VAL A 1 83 ? -19.942 -12.863 15.361 1.00 85.81 83 VAL A CA 1
ATOM 656 C C . VAL A 1 83 ? -20.196 -13.178 16.847 1.00 85.81 83 VAL A C 1
ATOM 658 O O . VAL A 1 83 ? -20.313 -14.329 17.262 1.00 85.81 83 VAL A O 1
ATOM 661 N N . CYS A 1 84 ? -20.275 -12.151 17.697 1.00 86.00 84 CYS A N 1
ATOM 662 C CA . CYS A 1 84 ? -20.442 -12.334 19.130 1.00 86.00 84 CYS A CA 1
ATOM 663 C C . CYS A 1 84 ? -21.850 -12.846 19.460 1.00 86.00 84 CYS A C 1
ATOM 665 O O . CYS A 1 84 ? -22.843 -12.190 19.163 1.00 86.00 84 CYS A O 1
ATOM 667 N N . LYS A 1 85 ? -21.927 -13.990 20.148 1.00 86.56 85 LYS A N 1
ATOM 668 C CA . LYS A 1 85 ? -23.194 -14.587 20.609 1.00 86.56 85 LYS A CA 1
ATOM 669 C C . LYS A 1 85 ? -23.783 -13.903 21.852 1.00 86.56 85 LYS A C 1
ATOM 671 O O . LYS A 1 85 ? -24.919 -14.179 22.221 1.00 86.56 85 LYS A O 1
ATOM 676 N N . LYS A 1 86 ? -23.012 -13.044 22.529 1.00 83.38 86 LYS A N 1
ATOM 677 C CA . LYS A 1 86 ? -23.465 -12.313 23.723 1.00 83.38 86 LYS A CA 1
ATOM 678 C C . LYS A 1 86 ? -24.329 -11.119 23.321 1.00 83.38 86 LYS A C 1
ATOM 680 O O . LYS A 1 86 ? -24.101 -10.513 22.275 1.00 83.38 86 LYS A O 1
ATOM 685 N N . ALA A 1 87 ? -25.271 -10.748 24.189 1.00 85.81 87 ALA A N 1
ATOM 686 C CA . ALA A 1 87 ? -26.096 -9.557 24.008 1.00 85.81 87 ALA A CA 1
ATOM 687 C C . ALA A 1 87 ? -25.231 -8.309 23.756 1.00 85.81 87 ALA A C 1
ATOM 689 O O . ALA A 1 87 ? -24.107 -8.200 24.261 1.00 85.81 87 ALA A O 1
ATOM 690 N N . LYS A 1 88 ? -25.746 -7.372 22.952 1.00 85.81 88 LYS A N 1
ATOM 691 C CA . LYS A 1 88 ? -25.053 -6.110 22.677 1.00 85.81 88 LYS A CA 1
ATOM 692 C C . LYS A 1 88 ? -24.901 -5.335 23.981 1.00 85.81 88 LYS A C 1
ATOM 694 O O . LYS A 1 88 ? -25.893 -5.054 24.647 1.00 85.81 88 LYS A O 1
ATOM 699 N N . ARG A 1 89 ? -23.665 -4.983 24.328 1.00 86.44 89 ARG A N 1
ATOM 700 C CA . ARG A 1 89 ? -23.387 -4.125 25.477 1.00 86.44 89 ARG A CA 1
ATOM 701 C C . ARG A 1 89 ? -23.972 -2.735 25.249 1.00 86.44 89 ARG A C 1
ATOM 703 O O . ARG A 1 89 ? -23.984 -2.227 24.123 1.00 86.44 89 ARG A O 1
ATOM 710 N N . GLU A 1 90 ? -24.371 -2.088 26.331 1.00 86.69 90 GLU A N 1
ATOM 711 C CA . GLU A 1 90 ? -24.733 -0.679 26.287 1.00 86.69 90 GLU A CA 1
ATOM 712 C C . GLU A 1 90 ? -23.511 0.174 25.916 1.00 86.69 90 GLU A C 1
ATOM 714 O O . GLU A 1 90 ? -22.383 -0.077 26.363 1.00 86.69 90 GLU A O 1
ATOM 719 N N . ARG A 1 91 ? -23.701 1.176 25.055 1.00 84.94 91 ARG A N 1
ATOM 720 C CA . ARG A 1 91 ? -22.600 2.048 24.628 1.00 84.94 91 ARG A CA 1
ATOM 721 C C . ARG A 1 91 ? -22.070 2.820 25.838 1.00 84.94 91 ARG A C 1
ATOM 723 O O . ARG A 1 91 ? -22.836 3.409 26.583 1.00 84.94 91 ARG A O 1
ATOM 730 N N . GLY A 1 92 ? -20.752 2.811 26.024 1.00 84.62 92 GLY A N 1
ATOM 731 C CA . GLY A 1 92 ? -20.104 3.459 27.174 1.00 84.62 92 GLY A CA 1
ATOM 732 C C . GLY A 1 92 ? -20.038 2.613 28.452 1.00 84.62 92 GLY A C 1
ATOM 733 O O . GLY A 1 92 ? -19.402 3.036 29.411 1.00 84.62 92 GLY A O 1
ATOM 734 N N . SER A 1 93 ? -20.606 1.403 28.462 1.00 87.75 93 SER A N 1
ATOM 735 C CA . SER A 1 93 ? -20.422 0.457 29.572 1.00 87.75 93 SER A CA 1
ATOM 736 C C . SER A 1 93 ? -19.007 -0.129 29.615 1.00 87.75 93 SER A C 1
ATOM 738 O O . SER A 1 93 ? -18.337 -0.287 28.585 1.00 87.75 93 SER A O 1
ATOM 740 N N . CYS A 1 94 ? -18.552 -0.467 30.821 1.00 86.31 94 CYS A N 1
ATOM 741 C CA . CYS A 1 94 ? -17.265 -1.095 31.073 1.00 86.31 94 CYS A CA 1
ATOM 742 C C . CYS A 1 94 ? -17.172 -2.469 30.394 1.00 86.31 94 CYS A C 1
ATOM 744 O O . CYS A 1 94 ? -17.974 -3.359 30.665 1.00 86.31 94 CYS A O 1
ATOM 746 N N . TYR A 1 95 ? -16.136 -2.701 29.580 1.00 82.88 95 TYR A N 1
ATOM 747 C CA . TYR A 1 95 ? -15.952 -3.988 28.889 1.00 82.88 95 TYR A CA 1
ATOM 748 C C . TYR A 1 95 ? -15.585 -5.170 29.809 1.00 82.88 95 TYR A C 1
ATOM 750 O O . TYR A 1 95 ? -15.441 -6.285 29.316 1.00 82.88 95 TYR A O 1
ATOM 758 N N . ALA A 1 96 ? -15.365 -4.945 31.110 1.00 78.44 96 ALA A N 1
ATOM 759 C CA . ALA A 1 96 ? -15.063 -6.010 32.070 1.00 78.44 96 ALA A CA 1
ATOM 760 C C . ALA A 1 96 ? -16.296 -6.438 32.882 1.00 78.44 96 ALA A C 1
ATOM 762 O O . ALA A 1 96 ? -16.503 -7.633 33.055 1.00 78.44 96 ALA A O 1
ATOM 763 N N . CYS A 1 97 ? -17.114 -5.490 33.356 1.00 82.69 97 CYS A N 1
ATOM 764 C CA . CYS A 1 97 ? -18.266 -5.778 34.226 1.00 82.69 97 CYS A CA 1
ATOM 765 C C . CYS A 1 97 ? -19.628 -5.330 33.668 1.00 82.69 97 CYS A C 1
ATOM 767 O O . CYS A 1 97 ? -20.654 -5.618 34.273 1.00 82.69 97 CYS A O 1
ATOM 769 N N . GLY A 1 98 ? -19.667 -4.611 32.542 1.00 82.12 98 GLY A N 1
ATOM 770 C CA . GLY A 1 98 ? -20.906 -4.163 31.898 1.00 82.12 98 GLY A CA 1
ATOM 771 C C . GLY A 1 98 ? -21.619 -2.985 32.573 1.00 82.12 98 GLY A C 1
ATOM 772 O O . GLY A 1 98 ? -22.634 -2.532 32.056 1.00 82.12 98 GLY A O 1
ATOM 773 N N . LYS A 1 99 ? -21.101 -2.451 33.686 1.00 86.88 99 LYS A N 1
ATOM 774 C CA . LYS A 1 99 ? -21.673 -1.276 34.367 1.00 86.88 99 LYS A CA 1
ATOM 775 C C . LYS A 1 99 ? -21.240 0.031 33.691 1.00 86.88 99 LYS A C 1
ATOM 777 O O . LYS A 1 99 ? -20.144 0.117 33.131 1.00 86.88 99 LYS A O 1
ATOM 782 N N . LEU A 1 100 ? -22.095 1.049 33.757 1.00 89.50 100 LEU A N 1
ATOM 783 C CA . LEU A 1 100 ? -21.779 2.419 33.341 1.00 89.50 100 LEU A CA 1
ATOM 784 C C . LEU A 1 100 ? -20.923 3.146 34.396 1.00 89.50 100 LEU A C 1
ATOM 786 O O . LEU A 1 100 ? -20.798 2.703 35.537 1.00 89.50 100 LEU A O 1
ATOM 790 N N . GLY A 1 101 ? -20.343 4.284 34.008 1.00 90.75 101 GLY A N 1
ATOM 791 C CA . GLY A 1 101 ? -19.666 5.209 34.927 1.00 90.75 101 GLY A CA 1
ATOM 792 C C . GLY A 1 101 ? -18.162 4.989 35.113 1.00 90.75 101 GLY A C 1
ATOM 793 O O . GLY A 1 101 ? -17.532 5.763 35.822 1.00 90.75 101 GLY A O 1
ATOM 794 N N . HIS A 1 102 ? -17.564 3.978 34.474 1.00 89.50 102 HIS A N 1
ATOM 795 C CA . HIS A 1 102 ? -16.112 3.785 34.468 1.00 89.50 102 HIS A CA 1
ATOM 796 C C . HIS A 1 102 ? -15.633 3.035 33.219 1.00 89.50 102 HIS A C 1
ATOM 798 O O . HIS A 1 102 ? -16.369 2.269 32.594 1.00 89.50 102 HIS A O 1
ATOM 804 N N . LEU A 1 103 ? -14.360 3.225 32.872 1.00 85.56 103 LEU A N 1
ATOM 805 C CA . LEU A 1 103 ? -13.680 2.432 31.847 1.00 85.56 103 LEU A CA 1
ATOM 806 C C . LEU A 1 103 ? -13.046 1.184 32.469 1.00 85.56 103 LEU A C 1
ATOM 808 O O . LEU A 1 103 ? -12.796 1.130 33.668 1.00 85.56 103 LEU A O 1
ATOM 812 N N . VAL A 1 104 ? -12.699 0.193 31.644 1.00 81.44 104 VAL A N 1
ATOM 813 C CA . VAL A 1 104 ? -12.051 -1.062 32.092 1.00 81.44 104 VAL A CA 1
ATOM 814 C C . VAL A 1 104 ? -10.816 -0.810 32.955 1.00 81.44 104 VAL A C 1
ATOM 816 O O . VAL A 1 104 ? -10.574 -1.553 33.901 1.00 81.44 104 VAL A O 1
ATOM 819 N N . ALA A 1 105 ? -10.046 0.236 32.646 1.00 82.31 105 ALA A N 1
ATOM 820 C CA . ALA A 1 105 ? -8.855 0.618 33.402 1.00 82.31 105 ALA A CA 1
ATOM 821 C C . ALA A 1 105 ? -9.162 1.016 34.858 1.00 82.31 105 ALA A C 1
ATOM 823 O O . ALA A 1 105 ? -8.322 0.824 35.727 1.00 82.31 105 ALA A O 1
ATOM 824 N N . GLN A 1 106 ? -10.365 1.527 35.114 1.00 84.31 106 GLN A N 1
ATOM 825 C CA . GLN A 1 106 ? -10.845 2.009 36.412 1.00 84.31 106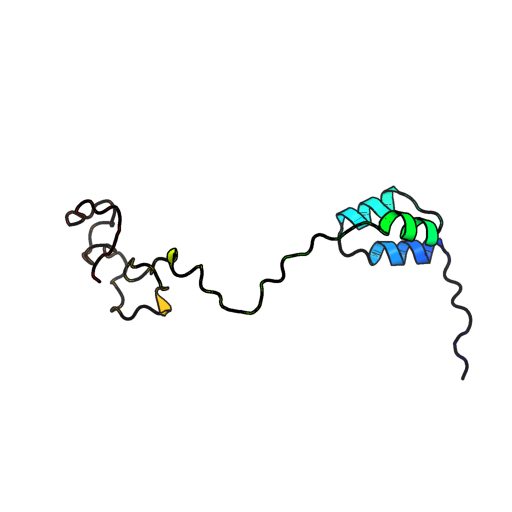 GLN A CA 1
ATOM 826 C C . GLN A 1 106 ? -11.918 1.081 37.001 1.00 84.31 106 GLN A C 1
ATOM 828 O O . GLN A 1 106 ? -12.661 1.473 37.896 1.00 84.31 106 GLN A O 1
ATOM 833 N N . CYS A 1 107 ? -12.052 -0.139 36.473 1.00 85.25 107 CYS A N 1
ATOM 834 C CA . CYS A 1 107 ? -13.089 -1.055 36.916 1.00 85.25 107 CYS A CA 1
ATOM 835 C C . CYS A 1 107 ? -12.767 -1.598 38.318 1.00 85.25 107 CYS A C 1
ATOM 837 O O . CYS A 1 107 ? -11.757 -2.289 38.472 1.00 85.25 107 CYS A O 1
ATOM 839 N N . PRO A 1 108 ? -13.623 -1.353 39.328 1.00 82.38 108 PRO A N 1
ATOM 840 C CA . PRO A 1 108 ? -13.388 -1.817 40.698 1.00 82.38 108 PRO A CA 1
ATOM 841 C C . PRO A 1 108 ? -13.444 -3.347 40.812 1.00 82.38 108 PRO A C 1
ATOM 843 O O . PRO A 1 108 ? -12.878 -3.936 41.726 1.00 82.38 108 PRO A O 1
ATOM 846 N N . GLU A 1 109 ? -14.096 -4.006 39.852 1.00 77.94 109 GLU A N 1
ATOM 847 C CA . GLU A 1 109 ? -14.217 -5.464 39.771 1.00 77.94 109 GLU A CA 1
ATOM 848 C C . GLU A 1 109 ? -13.066 -6.101 38.970 1.00 77.94 109 GLU A C 1
ATOM 850 O O . GLU A 1 109 ? -13.012 -7.321 38.799 1.00 77.94 109 GLU A O 1
ATOM 855 N N . ARG A 1 110 ? -12.101 -5.300 38.492 1.00 69.81 110 ARG A N 1
ATOM 856 C CA . ARG A 1 110 ? -10.943 -5.774 37.729 1.00 69.81 110 ARG A CA 1
ATOM 857 C C . ARG A 1 110 ? -9.881 -6.369 38.653 1.00 69.81 110 ARG A C 1
ATOM 859 O O . ARG A 1 110 ? -8.822 -5.789 38.866 1.00 69.81 110 ARG A O 1
ATOM 866 N N . LYS A 1 111 ? -10.138 -7.570 39.174 1.00 55.88 111 LYS A N 1
ATOM 867 C CA . LYS A 1 111 ? -9.092 -8.364 39.830 1.00 55.88 111 LYS A CA 1
ATOM 868 C C . LYS A 1 111 ? -8.030 -8.760 38.794 1.00 55.88 111 LYS A C 1
ATOM 870 O O . LYS A 1 111 ? -8.339 -9.135 37.664 1.00 55.88 111 LYS A O 1
ATOM 875 N N . SER A 1 112 ? -6.774 -8.594 39.184 1.00 53.91 112 SER A N 1
ATOM 876 C CA . SER A 1 112 ? -5.533 -8.775 38.429 1.00 53.91 112 SER A CA 1
ATOM 877 C C . SER A 1 112 ? -5.408 -10.157 37.775 1.00 53.91 112 SER A C 1
ATOM 879 O O . SER A 1 112 ? -4.827 -11.073 38.350 1.00 53.91 112 SER A O 1
ATOM 881 N N . VAL A 1 113 ? -5.919 -10.320 36.554 1.00 50.62 113 VAL A N 1
ATOM 882 C CA . VAL A 1 113 ? -5.674 -11.521 35.746 1.00 50.62 113 VAL A CA 1
ATOM 883 C C . VAL A 1 113 ? -5.033 -11.093 34.430 1.00 50.62 113 VAL A C 1
ATOM 885 O O . VAL A 1 113 ? -5.660 -10.463 33.583 1.00 50.62 113 VAL A O 1
ATOM 888 N N . VAL A 1 114 ? -3.753 -11.442 34.262 1.00 53.69 114 VAL A N 1
ATOM 889 C CA . VAL A 1 114 ? -2.929 -11.180 33.060 1.00 53.69 114 VAL A CA 1
ATOM 890 C C . VAL A 1 114 ? -3.520 -11.845 31.801 1.00 53.69 114 VAL A C 1
ATOM 892 O O . VAL A 1 114 ? -3.231 -11.452 30.672 1.00 53.69 114 VAL A O 1
ATOM 895 N N . LYS A 1 115 ? -4.438 -12.799 31.980 1.00 51.66 115 LYS A N 1
ATOM 896 C CA . LYS A 1 115 ? -5.273 -13.376 30.925 1.00 51.66 115 LYS A CA 1
ATOM 897 C C . LYS A 1 115 ? -6.719 -12.907 31.118 1.00 51.66 115 LYS A C 1
ATOM 899 O O . LYS A 1 115 ? -7.468 -13.495 31.888 1.00 51.66 115 LYS A O 1
ATOM 904 N N . ASN A 1 116 ? -7.109 -11.833 30.429 1.00 51.41 116 ASN A N 1
ATOM 905 C CA . ASN A 1 116 ? -8.502 -11.374 30.389 1.00 51.41 116 ASN A CA 1
ATOM 906 C C . ASN A 1 116 ? -9.387 -12.467 29.755 1.00 51.41 116 ASN A C 1
ATOM 908 O O . ASN A 1 116 ? -9.522 -12.509 28.534 1.00 51.41 116 ASN A O 1
ATOM 912 N N . ASN A 1 117 ? -9.986 -13.328 30.575 1.00 56.34 117 ASN A N 1
ATOM 913 C CA . ASN A 1 117 ? -11.044 -14.252 30.176 1.00 56.34 117 ASN A CA 1
ATOM 914 C C . ASN A 1 117 ? -12.344 -13.841 30.881 1.00 56.34 117 ASN A C 1
ATOM 916 O O . ASN A 1 117 ? -12.867 -14.561 31.726 1.00 56.34 117 ASN A O 1
ATOM 920 N N . TYR A 1 118 ? -12.804 -12.611 30.624 1.00 48.12 118 TYR A N 1
ATOM 921 C CA . TYR A 1 118 ? -14.023 -12.103 31.252 1.00 48.12 118 TYR A CA 1
ATOM 922 C C . TYR A 1 118 ? -15.239 -12.861 30.695 1.00 48.12 118 TYR A C 1
ATOM 924 O O . TYR A 1 118 ? -15.612 -12.707 29.529 1.00 48.12 118 TYR A O 1
ATOM 932 N N . ASN A 1 119 ? -15.821 -13.688 31.569 1.00 51.56 119 ASN A N 1
ATOM 933 C CA . ASN A 1 119 ? -17.003 -14.532 31.384 1.00 51.56 119 ASN A CA 1
ATOM 934 C C . ASN A 1 119 ? -16.905 -15.486 30.185 1.00 51.56 119 ASN A C 1
ATOM 936 O O . ASN A 1 119 ? -17.594 -15.274 29.185 1.00 51.56 119 ASN A O 1
ATOM 940 N N . ALA A 1 120 ? -16.051 -16.510 30.277 1.00 43.50 120 ALA A N 1
ATOM 941 C CA . ALA A 1 120 ? -16.322 -17.754 29.548 1.00 43.50 120 ALA A CA 1
ATOM 942 C C . ALA A 1 120 ? -17.706 -18.288 29.947 1.00 43.50 120 ALA A C 1
ATOM 944 O O . ALA A 1 120 ? -18.031 -18.175 31.152 1.00 43.50 120 ALA A O 1
#

pLDDT: mean 77.82, std 14.75, range [41.34, 93.06]

Organism: Drosophila lebanonensis (NCBI:txid7225)

InterPro domains:
  IPR001878 Zinc finger, CCHC-type [PF00098] (93-109)
  IPR001878 Zinc finger, CCHC-type [PS50158] (94-109)
  IPR001878 Zinc finger, CCHC-type [SM00343] (70-86)
  IPR001878 Zinc finger, CCHC-type [SM00343] (93-109)
  IPR036875 Zinc finger, CCHC-type superfamily [SSF57756] (63-111)

Radius of gyration: 30.25 Å; chains: 1; bounding box: 47×27×88 Å

Foldseek 3Di:
DPPVPDPPDQQVNVLLVVLVPDPDPVVSVVSVVVPDPGPVVSCVVCVPPDDPPPPPPDPDCPPPVQQPDAEPQQRDGRDYVVPDPDDGQDPQAESQPSHHDDHVVPDPPPDDDPDPPRPD